Protein AF-A0A970V3U3-F1 (afdb_monomer_lite)

Foldseek 3Di:
DDPDDQDDDKDWDFAQPDPDPDPVPGDDTDIDTDDPSVVVVD

Structure (mmCIF, N/CA/C/O backbone):
data_AF-A0A970V3U3-F1
#
_entry.id   AF-A0A970V3U3-F1
#
loop_
_atom_site.group_PDB
_atom_site.id
_atom_site.type_symbol
_atom_site.label_atom_id
_atom_site.label_alt_id
_atom_site.label_comp_id
_atom_site.label_asym_id
_atom_site.label_entity_id
_atom_site.label_seq_id
_atom_site.pdbx_PDB_ins_code
_atom_site.Cartn_x
_atom_s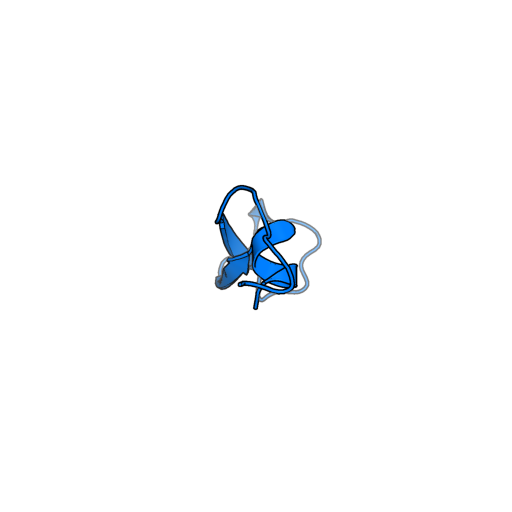ite.Cartn_y
_atom_site.Cartn_z
_atom_site.occupancy
_atom_site.B_iso_or_equiv
_atom_site.auth_seq_id
_atom_site.auth_comp_id
_atom_site.auth_asym_id
_atom_site.auth_atom_id
_atom_site.pdbx_PDB_model_num
ATOM 1 N N . MET A 1 1 ? -24.468 4.038 17.921 1.00 85.69 1 MET A N 1
ATOM 2 C CA . MET A 1 1 ? -23.037 3.976 18.290 1.00 85.69 1 MET A CA 1
ATOM 3 C C . MET A 1 1 ? -22.352 3.001 17.348 1.00 85.69 1 MET A C 1
ATOM 5 O O . MET A 1 1 ? -22.951 1.956 17.096 1.00 85.69 1 MET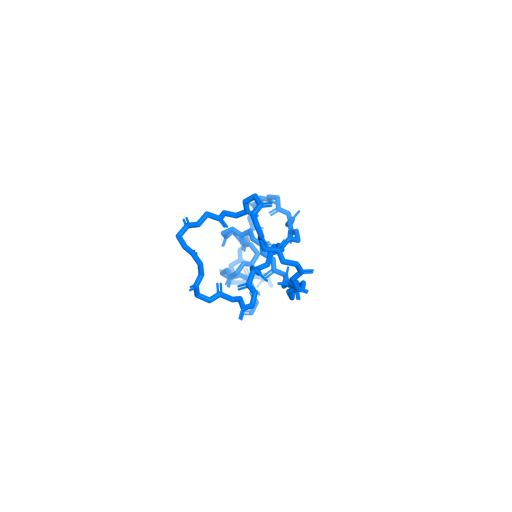 A O 1
ATOM 9 N N . PRO A 1 2 ? -21.180 3.342 16.787 1.00 90.75 2 PRO A N 1
ATOM 10 C CA . PRO A 1 2 ? -20.448 2.426 15.916 1.00 90.75 2 PRO A CA 1
ATOM 11 C C . PRO A 1 2 ? -20.105 1.138 16.673 1.00 90.75 2 PRO A C 1
ATOM 13 O O . PRO A 1 2 ? -19.770 1.188 17.854 1.00 90.75 2 PRO A O 1
ATOM 16 N N . GLN A 1 3 ? -20.240 -0.008 16.000 1.00 96.81 3 GLN A N 1
ATOM 17 C CA . GLN A 1 3 ? -19.904 -1.317 16.576 1.00 96.81 3 GLN A CA 1
ATOM 18 C C . GLN A 1 3 ? -18.388 -1.539 16.623 1.00 96.81 3 GLN A C 1
ATOM 20 O O . GLN A 1 3 ? -17.891 -2.227 17.507 1.00 96.81 3 GLN A O 1
ATOM 25 N N . ILE A 1 4 ? -17.660 -0.939 15.678 1.00 95.94 4 ILE A N 1
ATOM 26 C CA . ILE A 1 4 ? -16.205 -1.010 15.561 1.00 95.94 4 ILE A CA 1
ATOM 27 C C . ILE A 1 4 ? -15.701 0.386 15.198 1.00 95.94 4 ILE A C 1
ATOM 29 O O . ILE A 1 4 ? -16.317 1.086 14.393 1.00 95.94 4 ILE A O 1
ATOM 33 N N . ILE A 1 5 ? -14.593 0.790 15.815 1.00 97.06 5 ILE A N 1
ATOM 34 C CA . ILE A 1 5 ? -13.849 1.997 15.459 1.00 97.06 5 ILE A CA 1
ATOM 35 C C . ILE A 1 5 ? -12.434 1.555 15.092 1.00 97.06 5 ILE A C 1
ATOM 37 O O . ILE A 1 5 ? -11.707 1.037 15.937 1.00 97.06 5 ILE A O 1
ATOM 41 N N . CYS A 1 6 ? -12.053 1.769 13.836 1.00 97.25 6 CYS A N 1
ATOM 42 C CA . CYS A 1 6 ? -10.704 1.518 13.342 1.00 97.25 6 CYS A CA 1
ATOM 43 C C . CYS A 1 6 ? -9.919 2.833 13.359 1.00 97.25 6 CYS A C 1
ATOM 45 O O . CYS A 1 6 ? -10.346 3.820 12.763 1.00 97.25 6 CYS A O 1
ATOM 47 N N . LEU A 1 7 ? -8.782 2.849 14.056 1.00 97.44 7 LEU A N 1
ATOM 48 C CA . LEU A 1 7 ? -7.900 4.011 14.153 1.00 97.44 7 LEU A CA 1
ATOM 49 C C . LEU A 1 7 ? -6.556 3.685 13.510 1.00 97.44 7 LEU A C 1
ATOM 51 O O . LEU A 1 7 ? -5.937 2.674 13.838 1.00 97.44 7 LEU A O 1
ATOM 55 N N . GLY A 1 8 ? -6.098 4.561 12.624 1.00 95.94 8 GLY A N 1
ATOM 56 C CA . GLY A 1 8 ? -4.783 4.468 12.008 1.00 95.94 8 GLY A CA 1
ATOM 57 C C . GLY A 1 8 ? -4.687 5.278 10.726 1.00 95.94 8 GLY A C 1
ATOM 58 O O . GLY A 1 8 ? -5.571 6.077 10.416 1.00 95.94 8 GLY A O 1
ATOM 59 N N . GLU A 1 9 ? -3.587 5.084 10.007 1.00 96.19 9 GLU A N 1
ATOM 60 C CA . GLU A 1 9 ? -3.287 5.854 8.807 1.00 96.19 9 GLU A CA 1
ATOM 61 C C . GLU A 1 9 ? -4.007 5.310 7.559 1.00 96.19 9 GLU A C 1
ATOM 63 O O . GLU A 1 9 ? -4.002 4.100 7.312 1.00 96.19 9 GLU A O 1
ATOM 68 N N . PRO A 1 10 ? -4.619 6.194 6.754 1.00 96.06 10 PRO A N 1
ATOM 69 C CA . PRO A 1 10 ? -5.020 5.876 5.395 1.00 96.06 10 PRO A CA 1
ATOM 70 C C . PRO A 1 10 ? -3.808 5.964 4.457 1.00 96.06 10 PRO A C 1
ATOM 72 O O . PRO A 1 10 ? -3.101 6.973 4.472 1.00 96.06 10 PRO A O 1
ATOM 75 N N . ILE A 1 11 ? -3.590 4.962 3.601 1.00 97.25 11 ILE A N 1
ATOM 76 C CA . ILE A 1 11 ? -2.519 5.004 2.589 1.00 97.25 11 ILE A CA 1
ATOM 77 C C . ILE A 1 11 ? -3.037 4.642 1.195 1.00 97.25 11 ILE A C 1
ATOM 79 O O . ILE A 1 11 ? -4.137 4.113 1.026 1.00 97.25 11 ILE A O 1
ATOM 83 N N . VAL A 1 12 ? -2.234 4.967 0.181 1.00 97.62 12 VAL A N 1
A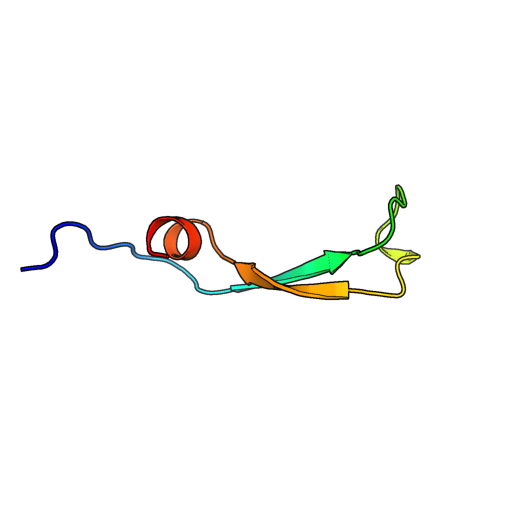TOM 84 C CA . VAL A 1 12 ? -2.446 4.533 -1.203 1.00 97.62 12 VAL A CA 1
ATOM 85 C C . VAL A 1 12 ? -1.372 3.513 -1.543 1.00 97.62 12 VAL A C 1
ATOM 87 O O . VAL A 1 12 ? -0.188 3.850 -1.579 1.00 97.62 12 VAL A O 1
ATOM 90 N N . ASP A 1 13 ? -1.796 2.294 -1.843 1.00 97.00 13 ASP A N 1
ATOM 91 C CA . ASP A 1 13 ? -0.902 1.231 -2.274 1.00 97.00 13 ASP A CA 1
ATOM 92 C C . ASP A 1 13 ? -0.681 1.330 -3.787 1.00 97.00 13 ASP A C 1
ATOM 94 O O . ASP A 1 13 ? -1.626 1.366 -4.579 1.00 97.00 13 ASP A O 1
ATOM 98 N N . MET A 1 14 ? 0.587 1.377 -4.197 1.00 95.75 14 MET A N 1
ATOM 99 C CA . MET A 1 14 ? 1.002 1.313 -5.600 1.00 95.75 14 MET A CA 1
ATOM 100 C C . MET A 1 14 ? 1.434 -0.119 -5.911 1.00 95.75 14 MET A C 1
ATOM 102 O O . MET A 1 14 ? 2.584 -0.494 -5.685 1.00 95.75 14 MET A O 1
ATOM 106 N N . VAL A 1 15 ? 0.509 -0.932 -6.415 1.00 93.56 15 VAL A N 1
ATOM 107 C CA . VAL A 1 15 ? 0.742 -2.359 -6.673 1.00 93.56 15 VAL A CA 1
ATOM 108 C C . VAL A 1 15 ? 1.297 -2.538 -8.082 1.00 93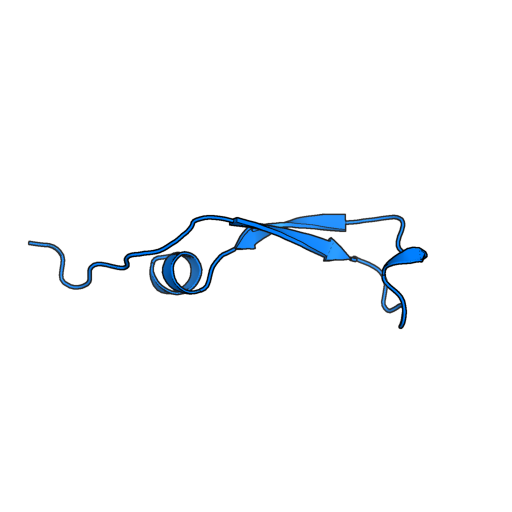.56 15 VAL A C 1
ATOM 110 O O . VAL A 1 15 ? 0.658 -2.122 -9.046 1.00 93.56 15 VAL A O 1
ATOM 113 N N . ALA A 1 16 ? 2.481 -3.137 -8.217 1.00 94.06 16 ALA A N 1
ATOM 114 C CA . ALA A 1 16 ? 3.059 -3.444 -9.524 1.00 94.06 16 ALA A CA 1
ATOM 115 C C . ALA A 1 16 ? 2.217 -4.508 -10.248 1.00 94.06 16 ALA A C 1
ATOM 117 O O . ALA A 1 16 ? 1.881 -5.542 -9.674 1.00 94.06 16 ALA A O 1
ATOM 118 N N . ASN A 1 17 ? 1.899 -4.268 -11.520 1.00 90.19 17 ASN A N 1
ATOM 119 C CA . ASN A 1 17 ? 1.044 -5.153 -12.324 1.00 90.19 17 ASN A CA 1
ATOM 120 C C . ASN A 1 17 ? 1.820 -6.288 -13.017 1.00 90.19 17 ASN A C 1
ATOM 122 O O . ASN A 1 17 ? 1.241 -7.082 -13.757 1.00 90.19 17 ASN A O 1
ATOM 126 N N . GLU A 1 18 ? 3.134 -6.339 -12.822 1.00 85.06 18 GLU A N 1
ATOM 127 C CA . GLU A 1 18 ? 4.052 -7.249 -13.498 1.00 85.06 18 GLU A CA 1
ATOM 128 C C . GLU A 1 18 ? 4.616 -8.246 -12.473 1.00 85.06 18 GLU A C 1
ATOM 130 O O . GLU A 1 18 ? 5.101 -7.815 -11.423 1.00 85.06 18 GLU A O 1
ATOM 135 N N . PRO A 1 19 ? 4.605 -9.566 -12.749 1.00 69.50 19 PRO A N 1
ATOM 136 C CA . PRO A 1 19 ? 5.314 -10.545 -11.933 1.00 69.50 19 PRO A CA 1
ATOM 137 C C . PRO A 1 19 ? 6.822 -10.420 -12.201 1.00 69.50 19 PRO A C 1
ATOM 139 O O . PRO A 1 19 ? 7.409 -11.186 -12.960 1.00 69.50 19 PRO A O 1
ATOM 142 N N . SER A 1 20 ? 7.438 -9.397 -11.615 1.00 71.00 20 SER A N 1
ATOM 143 C CA . SER A 1 20 ? 8.882 -9.161 -11.608 1.00 71.00 20 SER A CA 1
ATOM 144 C C . SER A 1 20 ? 9.407 -9.335 -10.180 1.00 71.00 20 SER A C 1
ATOM 146 O O . SER A 1 20 ? 8.728 -8.909 -9.244 1.00 71.00 20 SER A O 1
ATOM 148 N N . PRO A 1 21 ? 10.601 -9.926 -9.983 1.00 66.81 21 PRO A N 1
ATOM 149 C CA . PRO A 1 21 ? 11.208 -10.026 -8.657 1.00 66.81 21 PRO A CA 1
ATOM 150 C C . PRO A 1 21 ? 11.581 -8.653 -8.077 1.00 66.81 21 PRO A C 1
ATOM 152 O O . PRO A 1 21 ? 11.587 -8.497 -6.859 1.00 66.81 21 PRO A O 1
ATOM 155 N N . ASP A 1 22 ? 11.839 -7.655 -8.933 1.00 84.88 22 ASP A N 1
ATOM 156 C CA . ASP A 1 22 ? 12.319 -6.339 -8.513 1.00 84.88 22 ASP A CA 1
ATOM 157 C C . ASP A 1 22 ? 11.344 -5.216 -8.872 1.00 84.88 22 ASP A C 1
ATOM 159 O O . ASP A 1 22 ? 10.947 -5.053 -10.033 1.00 84.88 22 ASP A O 1
ATOM 163 N N . LEU A 1 23 ? 11.045 -4.375 -7.878 1.00 89.75 23 LEU A N 1
ATOM 164 C CA . LEU A 1 23 ? 10.176 -3.205 -8.023 1.00 89.75 23 LEU A CA 1
ATOM 165 C C . LEU A 1 23 ? 10.812 -2.096 -8.875 1.00 89.75 23 LEU A C 1
ATOM 167 O O . LEU A 1 23 ? 10.101 -1.343 -9.532 1.00 89.75 23 LEU A O 1
ATOM 171 N N . ILE A 1 24 ? 12.148 -2.008 -8.896 1.00 90.94 24 ILE A N 1
ATOM 172 C CA . ILE A 1 24 ? 12.887 -0.962 -9.625 1.00 90.94 24 ILE A CA 1
ATOM 173 C C . ILE A 1 24 ? 12.655 -1.013 -11.142 1.00 90.94 24 ILE A C 1
ATOM 175 O O . ILE A 1 24 ? 12.765 0.005 -11.820 1.00 90.94 24 ILE A O 1
ATOM 179 N N . ASN A 1 25 ? 12.317 -2.192 -11.669 1.00 89.81 25 ASN A N 1
ATOM 180 C CA . ASN A 1 25 ? 12.080 -2.403 -13.093 1.00 89.81 25 ASN A CA 1
ATOM 181 C C . ASN A 1 25 ? 10.595 -2.307 -13.476 1.00 89.81 25 ASN A C 1
ATOM 183 O O . ASN A 1 25 ? 10.291 -2.298 -14.670 1.00 89.81 25 ASN A O 1
ATOM 187 N N . ALA A 1 26 ? 9.686 -2.230 -12.498 1.00 90.69 26 ALA A N 1
ATOM 188 C CA . ALA A 1 26 ? 8.250 -2.205 -12.745 1.00 90.69 26 ALA A CA 1
ATOM 189 C C . ALA A 1 26 ? 7.832 -0.887 -13.408 1.00 90.69 26 ALA A C 1
ATOM 191 O O . ALA A 1 26 ? 8.199 0.202 -12.959 1.00 90.69 26 ALA A O 1
ATOM 192 N N . ARG A 1 27 ? 7.048 -0.981 -14.487 1.00 91.31 27 ARG A N 1
ATOM 193 C CA . ARG A 1 27 ? 6.612 0.200 -15.258 1.00 91.31 27 ARG A CA 1
ATOM 194 C C . ARG A 1 27 ? 5.145 0.548 -15.065 1.00 91.31 27 ARG A C 1
ATOM 196 O O . ARG A 1 27 ? 4.766 1.700 -15.268 1.00 91.31 27 ARG A O 1
ATOM 203 N N . HIS A 1 28 ? 4.331 -0.421 -14.660 1.00 92.94 28 HIS A N 1
ATOM 204 C CA . HIS A 1 28 ? 2.890 -0.250 -14.523 1.00 92.94 28 HIS A CA 1
ATOM 205 C C . HIS A 1 28 ? 2.428 -0.584 -13.112 1.00 92.94 28 HIS A C 1
ATOM 207 O O . HIS A 1 28 ? 2.703 -1.666 -12.591 1.00 92.94 28 HIS A O 1
ATOM 213 N N . PHE A 1 29 ? 1.677 0.347 -12.529 1.00 94.94 29 PHE A N 1
ATOM 214 C CA . PHE A 1 29 ? 1.150 0.235 -11.178 1.00 94.94 29 PHE A CA 1
ATOM 215 C C . PHE A 1 29 ? -0.350 0.497 -11.158 1.00 94.94 29 PHE A C 1
ATOM 217 O O . PHE A 1 29 ? -0.840 1.416 -11.819 1.00 94.94 29 PHE A O 1
ATOM 224 N N . THR A 1 30 ? -1.060 -0.273 -10.344 1.00 96.31 30 THR A N 1
ATOM 225 C CA . THR A 1 30 ? -2.451 -0.010 -9.983 1.00 96.31 30 THR A CA 1
ATOM 226 C C . THR A 1 30 ? -2.495 0.667 -8.621 1.00 96.31 30 THR A C 1
ATOM 228 O O . THR A 1 30 ? -1.831 0.231 -7.682 1.00 96.31 30 THR A O 1
ATOM 231 N N . LYS A 1 31 ? -3.287 1.737 -8.513 1.00 97.38 31 LYS A N 1
ATOM 232 C CA . LYS A 1 31 ? -3.57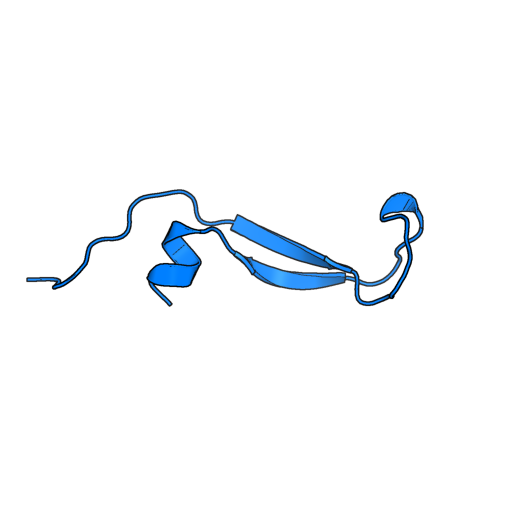2 2.386 -7.230 1.00 97.38 31 LYS A CA 1
ATOM 233 C C . LYS A 1 31 ? -4.651 1.596 -6.502 1.00 97.38 31 LYS A C 1
ATOM 235 O O . LYS A 1 31 ? -5.709 1.357 -7.083 1.00 97.38 31 LYS A O 1
ATOM 240 N N . ALA A 1 32 ? -4.416 1.275 -5.240 1.00 96.38 32 ALA A N 1
ATOM 241 C CA . ALA A 1 32 ? -5.408 0.705 -4.342 1.00 96.38 32 ALA A CA 1
ATOM 242 C C . ALA A 1 32 ? -5.506 1.535 -3.056 1.00 96.38 32 ALA A C 1
ATOM 244 O O . ALA A 1 32 ? -4.538 2.164 -2.630 1.00 96.38 32 ALA A O 1
ATOM 245 N N . ALA A 1 33 ? -6.693 1.555 -2.451 1.00 96.88 33 ALA A N 1
ATOM 246 C CA . ALA A 1 33 ? -6.833 2.015 -1.076 1.00 96.88 33 ALA A CA 1
ATOM 247 C C . ALA A 1 33 ? -6.162 0.985 -0.159 1.00 96.88 33 ALA A C 1
ATOM 249 O O . ALA A 1 33 ? -6.375 -0.214 -0.342 1.00 96.88 33 ALA A O 1
ATOM 250 N N . GLY A 1 34 ? -5.340 1.456 0.775 1.00 96.75 34 GLY A N 1
ATOM 251 C CA . GLY A 1 34 ? -4.558 0.600 1.653 1.00 96.75 34 GLY A CA 1
ATOM 252 C C . GLY A 1 34 ? -4.500 1.115 3.085 1.00 96.75 34 GLY A C 1
ATOM 253 O O . GLY A 1 34 ? -5.053 2.158 3.445 1.00 96.75 34 GLY A O 1
ATOM 254 N N . GLY A 1 35 ? -3.757 0.376 3.902 1.00 97.44 35 GLY A N 1
ATOM 255 C CA . GLY A 1 35 ? -3.589 0.631 5.329 1.00 97.44 35 GLY A CA 1
ATOM 256 C C . GLY A 1 35 ? -4.351 -0.400 6.143 1.00 97.44 35 GLY A C 1
ATOM 257 O O . GLY A 1 35 ? -5.548 -0.599 5.950 1.00 97.44 35 GLY A O 1
ATOM 258 N N . ALA A 1 36 ? -3.664 -1.076 7.065 1.00 96.81 36 ALA A N 1
ATOM 259 C CA . ALA A 1 36 ? -4.257 -2.207 7.778 1.00 96.81 36 ALA A CA 1
ATOM 260 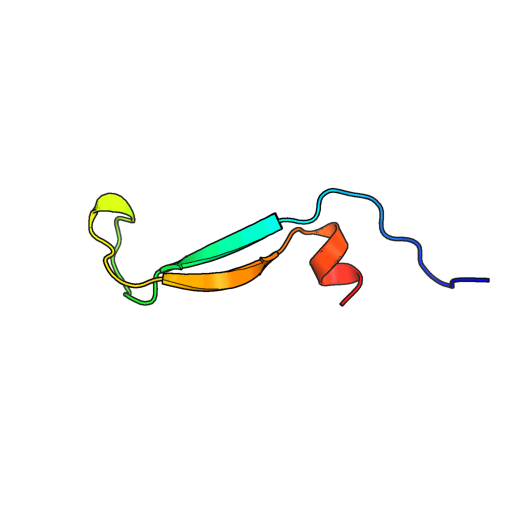C C . ALA A 1 36 ? -5.569 -1.837 8.504 1.00 96.81 36 ALA A C 1
ATOM 262 O O . ALA A 1 36 ? -6.548 -2.565 8.339 1.00 96.81 36 ALA A O 1
ATOM 263 N N . PRO A 1 37 ? -5.670 -0.693 9.213 1.00 97.88 37 PRO A N 1
ATOM 264 C CA . PRO A 1 37 ? -6.931 -0.289 9.835 1.00 97.88 37 PRO A CA 1
ATOM 265 C C . PRO A 1 37 ? -8.003 0.142 8.823 1.00 97.88 37 PRO A C 1
ATOM 267 O O . PRO A 1 37 ? -9.181 -0.077 9.085 1.00 97.88 37 PRO A O 1
ATOM 270 N N . MET A 1 38 ? -7.620 0.709 7.669 1.00 96.88 38 MET A N 1
ATOM 271 C CA . MET A 1 38 ? -8.560 1.051 6.592 1.00 96.88 38 MET A CA 1
ATOM 272 C C . MET A 1 38 ? -9.140 -0.208 5.946 1.00 96.88 38 MET A C 1
ATOM 274 O O . MET A 1 38 ? -10.344 -0.283 5.742 1.00 96.88 38 MET A O 1
ATOM 278 N N . ASN A 1 39 ? -8.306 -1.214 5.684 1.00 97.50 39 ASN A N 1
ATOM 279 C CA . ASN A 1 39 ? -8.732 -2.468 5.069 1.00 97.50 39 ASN A CA 1
ATOM 280 C C . ASN A 1 39 ? -9.713 -3.245 5.960 1.00 97.50 39 ASN A C 1
ATOM 282 O O . ASN A 1 39 ? -10.584 -3.931 5.444 1.00 97.50 39 ASN A O 1
ATOM 286 N N . VAL A 1 40 ? -9.591 -3.132 7.289 1.00 97.19 40 VAL A N 1
ATOM 287 C CA . VAL A 1 40 ? -10.562 -3.705 8.242 1.00 97.19 40 VAL A CA 1
ATOM 288 C C . VAL A 1 40 ? -11.866 -2.898 8.285 1.00 97.19 40 VAL A C 1
ATOM 290 O O . VAL A 1 40 ? -12.914 -3.453 8.603 1.00 97.19 40 VAL A O 1
ATOM 293 N N . ALA A 1 41 ? -11.809 -1.598 7.987 1.00 95.88 41 ALA A N 1
ATOM 294 C CA . ALA A 1 41 ? -12.968 -0.708 7.991 1.00 95.88 41 ALA A CA 1
ATOM 295 C C . ALA A 1 41 ? -13.783 -0.719 6.679 1.00 95.88 41 ALA A C 1
ATOM 297 O O . ALA A 1 41 ? -14.878 -0.153 6.673 1.00 95.88 41 ALA A O 1
ATOM 298 N N . ALA A 1 42 ? -13.234 -1.284 5.596 1.00 88.69 42 ALA A N 1
ATOM 299 C CA . ALA A 1 42 ? -13.809 -1.300 4.246 1.00 88.69 42 ALA A CA 1
ATOM 300 C C . ALA A 1 42 ? -14.941 -2.324 4.054 1.00 88.69 42 ALA A C 1
ATOM 302 O O . ALA A 1 42 ? -14.941 -3.370 4.742 1.00 88.69 42 ALA A O 1
#

pLDDT: mean 92.48, std 7.43, range [66.81, 97.88]

Secondary structure (DSSP, 8-state):
--S----S--EEEEEESS--S-GGG---EEEEEE-HHHHHH-

Sequence (42 aa):
MPQIICLGEPIVDMVANEPSPDLINARHFTKAAGGAPMNVAA

Radius of gyration: 14.37 Å; chains: 1; bounding box: 36×16×34 Å